Protein AF-T1G645-F1 (afdb_monomer_lite)

pLDDT: mean 82.03, std 12.8, range [46.0, 95.5]

Structure (mmCIF, N/CA/C/O backbone):
data_AF-T1G645-F1
#
_entry.id   AF-T1G645-F1
#
loop_
_atom_site.group_PDB
_atom_site.id
_atom_site.type_symbol
_atom_site.label_atom_id
_atom_site.label_alt_id
_atom_site.label_comp_id
_atom_site.label_asym_id
_atom_site.label_entity_id
_atom_site.label_seq_id
_atom_site.pdbx_PDB_ins_code
_atom_site.Cartn_x
_atom_site.Cartn_y
_atom_site.Cartn_z
_atom_site.occupancy
_atom_site.B_iso_or_equiv
_atom_site.auth_seq_id
_atom_site.auth_comp_id
_atom_site.auth_asym_id
_atom_site.auth_atom_id
_atom_site.pdbx_PDB_model_num
ATOM 1 N N . MET A 1 1 ? 17.483 -12.852 -3.149 1.00 55.22 1 MET A N 1
ATOM 2 C CA . MET A 1 1 ? 16.089 -12.587 -3.559 1.00 55.22 1 MET A CA 1
ATOM 3 C C . MET A 1 1 ? 16.049 -1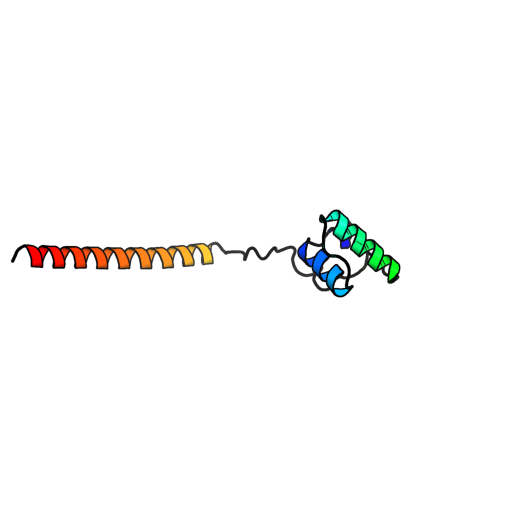1.217 -4.206 1.00 55.22 1 MET A C 1
ATOM 5 O O . MET A 1 1 ? 16.703 -10.319 -3.693 1.00 55.22 1 MET A O 1
ATOM 9 N N . SER A 1 2 ? 15.350 -11.085 -5.327 1.00 68.12 2 SER A N 1
ATOM 10 C CA . SER A 1 2 ? 15.175 -9.829 -6.062 1.00 68.12 2 SER A CA 1
ATOM 11 C C . SER A 1 2 ? 14.418 -8.794 -5.230 1.00 68.12 2 SER A C 1
ATOM 13 O O . SER A 1 2 ? 13.420 -9.142 -4.599 1.00 68.12 2 SER A O 1
ATOM 15 N N . LYS A 1 3 ? 14.825 -7.517 -5.245 1.00 78.94 3 LYS A N 1
ATOM 16 C CA . LYS A 1 3 ? 14.098 -6.458 -4.509 1.00 78.94 3 LYS A CA 1
ATOM 17 C C . LYS A 1 3 ? 12.635 -6.359 -4.945 1.00 78.94 3 LYS A C 1
ATOM 19 O O . LYS A 1 3 ? 11.741 -6.267 -4.111 1.00 78.94 3 LYS A O 1
ATOM 24 N N . LEU A 1 4 ? 12.389 -6.503 -6.245 1.00 85.56 4 LEU A N 1
ATOM 25 C CA . LEU A 1 4 ? 11.055 -6.506 -6.837 1.00 85.56 4 LEU A CA 1
ATOM 26 C C . LEU A 1 4 ? 10.118 -7.592 -6.269 1.00 85.56 4 LEU A C 1
ATOM 28 O O . LEU A 1 4 ? 8.947 -7.319 -6.019 1.00 85.56 4 LEU A O 1
ATOM 32 N N . CYS A 1 5 ? 10.597 -8.826 -6.053 1.00 83.81 5 CYS A N 1
ATOM 33 C CA . CYS A 1 5 ? 9.736 -9.910 -5.554 1.00 83.81 5 CYS A CA 1
ATOM 34 C C . CYS A 1 5 ? 9.422 -9.786 -4.051 1.00 83.81 5 CYS A C 1
ATOM 36 O O . CYS A 1 5 ? 8.476 -10.416 -3.563 1.00 83.81 5 CYS A O 1
ATOM 38 N N . GLY A 1 6 ? 10.194 -8.960 -3.336 1.00 82.00 6 GLY A N 1
ATOM 39 C CA . GLY A 1 6 ? 9.978 -8.612 -1.933 1.00 82.00 6 GLY A CA 1
ATOM 40 C C . GLY A 1 6 ? 8.802 -7.662 -1.695 1.00 82.00 6 GLY A C 1
ATOM 41 O O . GLY A 1 6 ? 8.277 -7.641 -0.587 1.00 82.00 6 GLY A O 1
ATOM 42 N N . LEU A 1 7 ? 8.334 -6.943 -2.723 1.00 85.69 7 LEU A N 1
ATOM 43 C CA . LEU A 1 7 ? 7.214 -6.007 -2.596 1.00 85.69 7 LEU A CA 1
ATOM 44 C C . LEU A 1 7 ? 5.890 -6.719 -2.279 1.00 85.69 7 LEU A C 1
ATOM 46 O O . LEU A 1 7 ? 5.623 -7.846 -2.727 1.00 85.69 7 LEU A O 1
ATOM 50 N N . ASN A 1 8 ? 5.031 -6.038 -1.520 1.00 87.00 8 ASN A N 1
ATOM 51 C CA . ASN A 1 8 ? 3.675 -6.494 -1.235 1.00 87.00 8 ASN A CA 1
ATOM 52 C C . ASN A 1 8 ? 2.722 -6.189 -2.415 1.00 87.00 8 ASN A C 1
ATOM 54 O O . ASN A 1 8 ? 3.040 -5.431 -3.328 1.00 87.00 8 ASN A O 1
ATOM 58 N N . VAL A 1 9 ? 1.534 -6.806 -2.434 1.00 88.56 9 VAL A N 1
ATOM 59 C CA . VAL A 1 9 ? 0.576 -6.631 -3.547 1.00 88.56 9 VAL A CA 1
ATOM 60 C C . VAL A 1 9 ? 0.098 -5.181 -3.681 1.00 88.56 9 VAL A C 1
ATOM 62 O O . VAL A 1 9 ? -0.189 -4.753 -4.794 1.00 88.56 9 VAL A O 1
ATOM 65 N N . VAL A 1 10 ? 0.024 -4.425 -2.585 1.00 89.19 10 VAL A N 1
ATOM 66 C CA . VAL A 1 10 ? -0.391 -3.014 -2.597 1.00 89.19 10 VAL A CA 1
ATOM 67 C C . VAL A 1 10 ? 0.681 -2.158 -3.275 1.00 89.19 10 VAL A C 1
ATOM 69 O O . VAL A 1 10 ? 0.387 -1.520 -4.278 1.00 89.19 10 VAL A O 1
ATOM 72 N N . GLN A 1 11 ? 1.935 -2.267 -2.835 1.00 87.62 11 GLN A N 1
ATOM 73 C CA . GLN A 1 11 ? 3.108 -1.616 -3.424 1.00 87.62 11 GLN A CA 1
ATOM 74 C C . GLN A 1 11 ? 3.259 -1.962 -4.908 1.00 87.62 11 GLN A C 1
ATOM 76 O O . GLN A 1 11 ? 3.452 -1.082 -5.740 1.00 87.62 11 GLN A O 1
ATOM 81 N N . LEU A 1 12 ? 3.103 -3.241 -5.275 1.00 91.38 12 LEU A N 1
ATOM 82 C CA . LEU A 1 12 ? 3.146 -3.661 -6.679 1.00 91.38 12 LEU A CA 1
ATOM 83 C C . LEU A 1 12 ? 2.063 -2.964 -7.516 1.00 91.38 12 LEU A C 1
ATOM 85 O O . LEU A 1 12 ? 2.322 -2.576 -8.653 1.00 91.38 12 LEU A O 1
ATOM 89 N N . ARG A 1 13 ? 0.851 -2.793 -6.974 1.00 92.50 13 ARG A N 1
ATOM 90 C CA . ARG A 1 13 ? -0.245 -2.088 -7.658 1.00 92.50 13 ARG A CA 1
ATOM 91 C C . ARG A 1 13 ? 0.025 -0.594 -7.765 1.00 92.50 13 ARG A C 1
ATOM 93 O O . ARG A 1 13 ? -0.220 -0.040 -8.829 1.00 92.50 13 ARG A O 1
ATOM 100 N N . GLU A 1 14 ? 0.538 0.034 -6.714 1.00 91.69 14 GLU A N 1
ATOM 101 C CA . GLU A 1 14 ? 0.901 1.454 -6.715 1.00 91.69 14 GLU A CA 1
ATOM 102 C C . GLU A 1 14 ? 1.985 1.750 -7.752 1.00 91.69 14 GLU A C 1
ATOM 104 O O . GLU A 1 14 ? 1.836 2.657 -8.566 1.00 91.69 14 GLU A O 1
ATOM 109 N N . GLU A 1 15 ? 3.041 0.940 -7.791 1.00 91.50 15 GLU A N 1
ATOM 110 C CA . GLU A 1 15 ? 4.134 1.092 -8.751 1.00 91.50 15 GLU A CA 1
ATOM 111 C C . GLU A 1 15 ? 3.681 0.878 -10.200 1.00 91.50 15 GLU A C 1
ATOM 113 O O . GLU A 1 15 ? 4.123 1.591 -11.106 1.00 91.50 15 GLU A O 1
ATOM 118 N N . LEU A 1 16 ? 2.761 -0.061 -10.434 1.00 93.69 16 LEU A N 1
ATOM 119 C CA . LEU A 1 16 ? 2.120 -0.239 -11.738 1.00 93.69 16 LEU A CA 1
ATOM 120 C C . LEU A 1 16 ? 1.199 0.943 -12.081 1.00 93.69 16 LEU A C 1
ATOM 122 O O . LEU A 1 16 ? 1.220 1.422 -13.211 1.00 93.69 16 LEU A O 1
ATOM 126 N N . GLN A 1 17 ? 0.440 1.465 -11.117 1.00 93.25 17 GLN A N 1
ATOM 127 C CA . GLN A 1 17 ? -0.461 2.601 -11.313 1.00 93.25 17 GLN A CA 1
ATOM 128 C C . GLN A 1 17 ? 0.296 3.901 -11.614 1.00 93.25 17 GLN A C 1
ATOM 130 O O . GLN A 1 17 ? -0.119 4.639 -12.506 1.00 93.25 17 GLN A O 1
ATOM 135 N N . LYS A 1 18 ? 1.433 4.158 -10.950 1.00 91.56 18 LYS A N 1
ATOM 136 C CA . LYS A 1 18 ? 2.338 5.285 -11.262 1.00 91.56 18 LYS A CA 1
ATOM 137 C C . LYS A 1 18 ? 2.793 5.263 -12.726 1.00 91.56 18 LYS A C 1
ATOM 139 O O . LYS A 1 18 ? 2.976 6.312 -13.334 1.00 91.56 18 LYS A O 1
ATOM 144 N N . ARG A 1 19 ? 2.922 4.064 -13.302 1.00 92.62 19 ARG A N 1
ATOM 145 C CA . ARG A 1 19 ? 3.293 3.819 -14.706 1.00 92.62 19 ARG A CA 1
ATOM 146 C C . ARG A 1 19 ? 2.088 3.686 -15.639 1.00 92.62 19 ARG A C 1
ATOM 148 O O . ARG A 1 19 ? 2.255 3.370 -16.810 1.00 92.62 19 ARG A O 1
ATOM 155 N N . SER A 1 20 ? 0.873 3.921 -15.136 1.00 92.69 20 SER A N 1
ATOM 156 C CA . SER A 1 20 ? -0.388 3.737 -15.871 1.00 92.69 20 SER A CA 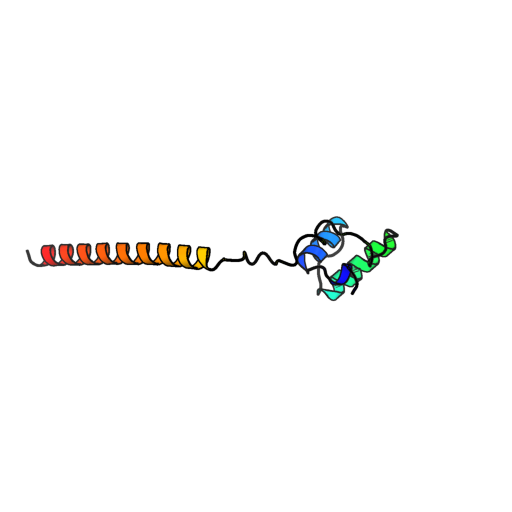1
ATOM 157 C C . SER A 1 20 ? -0.559 2.327 -16.458 1.00 92.69 20 SER A C 1
ATOM 159 O O . SER A 1 20 ? -1.184 2.142 -17.501 1.00 92.69 20 SER A O 1
ATOM 161 N N . LEU A 1 21 ? -0.009 1.318 -15.780 1.00 94.38 21 LEU A N 1
ATOM 162 C CA . LEU A 1 21 ? -0.110 -0.085 -16.160 1.00 94.38 21 LEU A CA 1
ATOM 163 C C . LEU A 1 21 ? -1.280 -0.770 -15.460 1.00 94.38 21 LEU A C 1
ATOM 165 O O . LEU A 1 21 ? -1.760 -0.364 -14.401 1.00 94.38 21 LEU A O 1
ATOM 169 N N . VAL A 1 22 ? -1.719 -1.875 -16.055 1.00 94.81 22 VAL A N 1
ATOM 170 C CA . VAL A 1 22 ? -2.798 -2.697 -15.511 1.00 94.81 22 VAL A CA 1
ATOM 171 C C . VAL A 1 22 ? -2.393 -3.254 -14.142 1.00 94.81 22 VAL A C 1
ATOM 173 O O . VAL A 1 22 ? -1.343 -3.879 -13.997 1.00 94.81 22 VAL A O 1
ATOM 176 N N . THR A 1 23 ? -3.261 -3.090 -13.144 1.00 95.50 23 THR A N 1
ATOM 177 C CA . THR A 1 23 ? -3.051 -3.567 -11.765 1.00 95.50 23 THR A CA 1
ATOM 178 C C . THR A 1 23 ? -3.849 -4.836 -11.442 1.00 95.50 23 THR A C 1
ATOM 180 O O . THR A 1 23 ? -3.866 -5.291 -10.301 1.00 95.50 23 THR A O 1
ATOM 183 N N . SER A 1 24 ? -4.537 -5.438 -12.416 1.00 91.31 24 SER A N 1
ATOM 184 C CA . SER A 1 24 ? -5.252 -6.706 -12.234 1.00 91.31 24 SER A CA 1
ATOM 185 C C . SER A 1 24 ? -4.319 -7.919 -12.357 1.00 91.31 24 SER A C 1
ATOM 187 O O . SER A 1 24 ? -3.310 -7.887 -13.073 1.00 91.31 24 SER A O 1
ATOM 189 N N . GLY A 1 25 ? -4.676 -8.995 -11.650 1.00 92.44 25 GLY A N 1
ATOM 190 C CA . GLY A 1 25 ? -3.935 -10.257 -11.619 1.00 92.44 25 GLY A CA 1
ATOM 191 C C . GLY A 1 25 ? -3.370 -10.619 -10.243 1.00 92.44 25 GLY A C 1
ATOM 192 O O . GLY A 1 25 ? -3.484 -9.863 -9.274 1.00 92.44 25 GLY A O 1
ATOM 193 N N . ASN A 1 26 ? -2.768 -11.808 -10.178 1.00 93.75 26 ASN A N 1
ATOM 194 C CA . ASN A 1 26 ? -2.110 -12.343 -8.984 1.00 93.75 26 ASN A CA 1
ATOM 195 C C . ASN A 1 26 ? -0.731 -11.696 -8.774 1.00 93.75 26 ASN A C 1
ATOM 197 O O . ASN A 1 26 ? -0.184 -11.096 -9.698 1.00 93.75 26 ASN A O 1
ATOM 201 N N . LYS A 1 27 ? -0.138 -11.855 -7.580 1.00 90.88 27 LYS A N 1
ATOM 202 C CA . LYS A 1 27 ? 1.155 -11.239 -7.218 1.00 90.88 27 LYS A CA 1
ATOM 203 C C . LYS A 1 27 ? 2.235 -11.460 -8.283 1.00 90.88 27 LYS A C 1
ATOM 205 O O . LYS A 1 27 ? 2.891 -10.505 -8.676 1.00 90.88 27 LYS A O 1
ATOM 210 N N . GLU A 1 28 ? 2.378 -12.682 -8.790 1.00 91.75 28 GLU A N 1
ATOM 211 C CA . GLU A 1 28 ? 3.392 -12.997 -9.807 1.00 91.75 28 GLU A CA 1
ATOM 212 C C . GLU A 1 28 ? 3.163 -12.264 -11.130 1.00 91.75 28 GLU A C 1
ATOM 214 O O . GLU A 1 28 ? 4.115 -11.792 -11.743 1.00 91.75 28 GLU A O 1
ATOM 219 N N . VAL A 1 29 ? 1.900 -12.098 -11.533 1.00 94.50 29 VAL A N 1
ATOM 220 C CA . VAL A 1 29 ? 1.535 -11.336 -12.734 1.00 94.50 29 VAL A CA 1
ATOM 221 C C . VAL A 1 29 ? 1.919 -9.867 -12.566 1.00 94.50 29 VAL A C 1
ATOM 223 O O . VAL A 1 29 ? 2.463 -9.263 -13.488 1.00 94.50 29 VAL A O 1
ATOM 226 N N . LEU A 1 30 ? 1.676 -9.295 -11.382 1.00 94.44 30 LEU A N 1
ATOM 227 C CA . LEU A 1 30 ? 2.053 -7.914 -11.077 1.00 94.44 30 LEU A CA 1
ATOM 228 C C . LEU A 1 30 ? 3.577 -7.737 -11.045 1.00 94.44 30 LEU A C 1
ATOM 230 O O . LEU A 1 30 ? 4.086 -6.778 -11.618 1.00 94.44 30 LEU A O 1
ATOM 234 N N . VAL A 1 31 ? 4.305 -8.681 -10.437 1.00 93.00 31 VAL A N 1
ATOM 235 C CA . VAL A 1 31 ? 5.777 -8.698 -10.415 1.00 93.00 31 VAL A CA 1
ATOM 236 C C . VAL A 1 31 ? 6.336 -8.779 -11.832 1.00 93.00 31 VAL A C 1
ATOM 238 O O . VAL A 1 31 ? 7.188 -7.973 -12.185 1.00 93.00 31 VAL A O 1
ATOM 241 N N . ALA A 1 32 ? 5.855 -9.709 -12.661 1.00 93.50 32 ALA A N 1
ATOM 242 C CA . ALA A 1 32 ? 6.329 -9.868 -14.033 1.00 93.50 32 ALA A CA 1
ATOM 243 C C . ALA A 1 32 ? 6.096 -8.601 -14.868 1.00 93.50 32 ALA A C 1
ATOM 245 O O . ALA A 1 32 ? 7.016 -8.127 -15.530 1.00 93.50 32 ALA A O 1
ATOM 246 N N . ARG A 1 33 ? 4.901 -8.007 -14.766 1.00 94.94 33 ARG A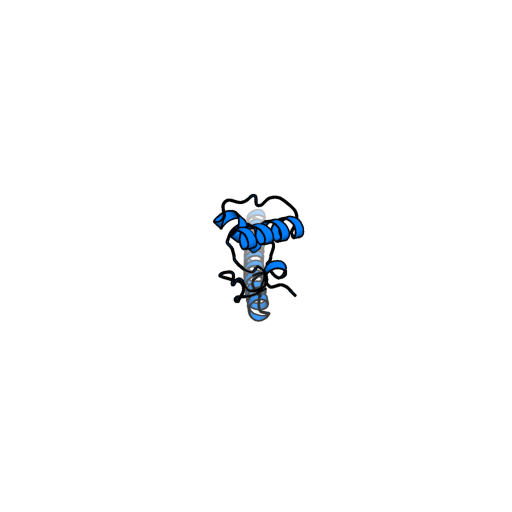 N 1
ATOM 247 C CA . ARG A 1 33 ? 4.553 -6.770 -15.477 1.00 94.94 33 ARG A CA 1
ATOM 248 C C . ARG A 1 33 ? 5.416 -5.590 -15.035 1.00 94.94 33 ARG A C 1
ATOM 250 O O . ARG A 1 33 ? 5.894 -4.829 -15.866 1.00 94.94 33 ARG A O 1
ATOM 257 N N . LEU A 1 34 ? 5.630 -5.441 -13.728 1.00 92.75 34 LEU A N 1
ATOM 258 C CA . LEU A 1 34 ? 6.469 -4.368 -13.198 1.00 92.75 34 LEU A CA 1
ATOM 259 C C . LEU A 1 34 ? 7.945 -4.582 -13.562 1.00 92.75 34 LEU A C 1
ATOM 261 O O . LEU A 1 34 ? 8.650 -3.619 -13.845 1.00 92.75 34 LEU A O 1
ATOM 265 N N . ARG A 1 35 ? 8.405 -5.838 -13.613 1.00 92.56 35 ARG A N 1
ATOM 266 C CA . ARG A 1 35 ? 9.750 -6.202 -14.077 1.00 92.56 35 ARG A CA 1
ATOM 267 C C . ARG A 1 35 ? 9.984 -5.756 -15.515 1.00 92.56 35 ARG A C 1
ATOM 269 O O . ARG A 1 35 ? 11.013 -5.154 -15.792 1.00 92.56 35 ARG A O 1
ATOM 276 N N . GLU A 1 36 ? 9.047 -6.074 -16.400 1.00 93.69 36 GLU A N 1
ATOM 277 C CA . GLU A 1 36 ? 9.105 -5.714 -17.818 1.00 93.69 36 GLU A CA 1
ATOM 278 C C . GLU A 1 36 ? 9.124 -4.195 -17.992 1.00 93.69 36 GLU A C 1
ATOM 280 O O . GLU A 1 36 ? 10.033 -3.669 -18.621 1.00 93.69 36 GLU A O 1
ATOM 285 N N . ALA A 1 37 ? 8.229 -3.482 -17.305 1.00 93.12 37 ALA A N 1
ATOM 286 C CA . ALA A 1 37 ? 8.192 -2.022 -17.336 1.00 93.12 37 ALA A CA 1
ATOM 287 C C . ALA A 1 37 ? 9.511 -1.374 -16.879 1.00 93.12 37 ALA A C 1
ATOM 289 O O . ALA A 1 37 ? 9.963 -0.394 -17.461 1.00 93.12 37 ALA A O 1
ATOM 290 N N . LEU A 1 38 ? 10.161 -1.932 -15.852 1.00 92.06 38 LEU A N 1
ATOM 291 C CA . LEU A 1 38 ? 11.465 -1.446 -15.396 1.00 92.06 38 LEU A CA 1
ATOM 292 C C . LEU A 1 38 ? 12.560 -1.684 -16.439 1.00 92.06 38 LEU A C 1
ATOM 294 O O . LEU A 1 38 ? 13.378 -0.794 -16.655 1.00 92.06 38 LEU A O 1
ATOM 298 N N . ILE A 1 39 ? 12.556 -2.843 -17.100 1.00 91.56 39 ILE A N 1
ATOM 299 C CA . ILE A 1 39 ? 13.508 -3.158 -18.172 1.00 91.56 39 ILE A CA 1
ATOM 300 C C . ILE A 1 39 ? 13.301 -2.221 -19.370 1.00 91.56 39 ILE A C 1
ATOM 302 O O . ILE A 1 39 ? 14.285 -1.698 -19.891 1.00 91.56 39 ILE A O 1
ATOM 306 N N . ASP A 1 40 ? 12.052 -1.951 -19.755 1.00 93.38 40 ASP A N 1
ATOM 307 C CA . ASP A 1 40 ? 11.705 -1.018 -20.836 1.00 93.38 40 ASP A CA 1
ATOM 308 C C . ASP A 1 40 ? 12.150 0.419 -20.527 1.00 93.38 40 ASP A C 1
ATOM 310 O O . ASP A 1 40 ? 12.601 1.150 -21.408 1.00 93.38 40 ASP A O 1
ATOM 314 N N . GLU A 1 41 ? 12.099 0.818 -19.254 1.00 90.31 41 GLU A N 1
ATOM 315 C CA . GLU A 1 41 ? 12.646 2.087 -18.764 1.00 90.31 41 GLU A CA 1
ATOM 316 C C . GLU A 1 41 ? 14.189 2.089 -18.655 1.00 90.31 41 GLU A C 1
ATOM 318 O O . GLU A 1 41 ? 14.777 3.093 -18.244 1.00 90.31 41 GLU A O 1
ATOM 323 N N . GLY A 1 42 ? 14.864 0.980 -18.980 1.00 89.88 42 GLY A N 1
ATOM 32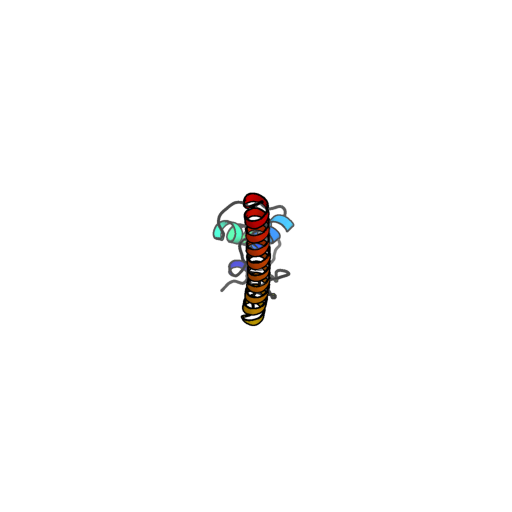4 C CA . GLY A 1 42 ? 16.318 0.823 -18.868 1.00 89.88 42 GLY A CA 1
ATOM 325 C C . GLY A 1 42 ? 16.825 0.680 -17.429 1.00 89.88 42 GLY A C 1
ATOM 326 O O . GLY A 1 42 ? 18.005 0.906 -17.157 1.00 89.88 42 GLY A O 1
ATOM 327 N N . LYS A 1 43 ? 15.946 0.332 -16.485 1.00 89.31 43 LYS A N 1
ATOM 328 C CA . LYS A 1 43 ? 16.254 0.155 -15.061 1.00 89.31 43 LYS A CA 1
ATOM 329 C C . LYS A 1 43 ? 16.402 -1.322 -14.730 1.00 89.31 43 LYS A C 1
ATOM 331 O O . LYS A 1 43 ? 15.677 -2.173 -15.236 1.00 89.31 43 LYS A O 1
ATOM 336 N N . ASN A 1 44 ? 17.312 -1.631 -13.812 1.00 87.75 44 ASN A N 1
ATOM 337 C CA . ASN A 1 44 ? 17.474 -2.996 -13.337 1.00 87.75 44 ASN A CA 1
ATOM 338 C C . ASN A 1 44 ? 16.430 -3.309 -12.244 1.00 87.75 44 ASN A C 1
ATOM 340 O O . ASN A 1 44 ? 16.525 -2.731 -11.159 1.00 87.75 44 ASN A O 1
ATOM 344 N N . PRO A 1 45 ? 15.464 -4.220 -12.466 1.00 86.12 45 PRO A N 1
ATOM 345 C CA . PRO A 1 45 ? 14.426 -4.546 -11.483 1.00 86.12 45 PRO A CA 1
ATOM 346 C C . PRO A 1 45 ? 14.967 -5.129 -10.168 1.00 86.12 45 PRO A C 1
ATOM 348 O O . PRO A 1 45 ? 14.288 -5.073 -9.143 1.00 86.12 45 PRO A O 1
ATOM 351 N N . ASP A 1 46 ? 16.186 -5.671 -10.175 1.00 83.94 46 ASP A N 1
ATOM 352 C CA . ASP A 1 46 ? 16.850 -6.195 -8.978 1.00 83.94 46 ASP A CA 1
ATOM 353 C C . ASP A 1 46 ? 17.522 -5.113 -8.118 1.00 83.94 46 ASP A C 1
ATOM 355 O O . ASP A 1 46 ? 17.663 -5.284 -6.905 1.00 83.94 46 ASP A O 1
ATOM 359 N N . GLU A 1 47 ? 17.906 -3.985 -8.718 1.00 82.75 47 GLU A N 1
ATOM 360 C CA . GLU A 1 47 ? 18.599 -2.886 -8.033 1.00 82.75 47 GLU A CA 1
ATOM 361 C C . GLU A 1 47 ? 17.721 -1.657 -7.818 1.00 82.75 47 GLU A C 1
ATOM 363 O O . GLU A 1 47 ? 18.021 -0.852 -6.929 1.00 82.75 47 GLU A O 1
ATOM 368 N N . PHE A 1 48 ? 16.639 -1.532 -8.592 1.00 83.56 48 PHE A N 1
ATOM 369 C CA . PHE A 1 48 ? 15.730 -0.400 -8.541 1.00 83.56 48 PHE A CA 1
ATOM 370 C C . PHE A 1 48 ? 15.213 -0.190 -7.115 1.00 83.56 48 PHE A C 1
ATOM 372 O O . PHE A 1 48 ? 14.717 -1.112 -6.461 1.00 8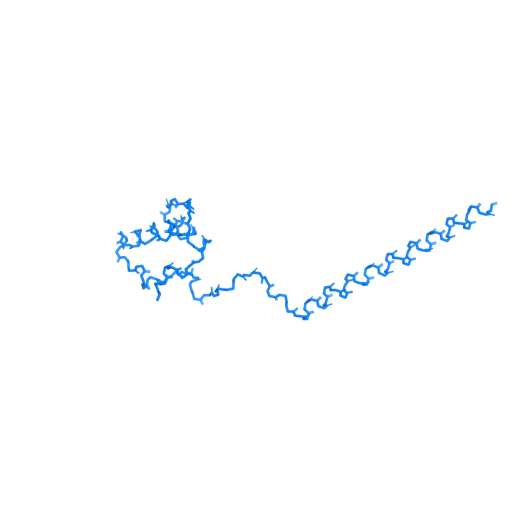3.56 48 PHE A O 1
ATOM 379 N N . LYS A 1 49 ? 15.378 1.038 -6.620 1.00 81.88 49 LYS A N 1
ATOM 380 C CA . LYS A 1 49 ? 14.877 1.454 -5.314 1.00 81.88 49 LYS A CA 1
ATOM 381 C C . LYS A 1 49 ? 13.450 1.944 -5.496 1.00 81.88 49 LYS A C 1
ATOM 383 O O . LYS A 1 49 ? 13.226 2.914 -6.212 1.00 81.88 49 LYS A O 1
ATOM 388 N N . PHE A 1 50 ? 12.508 1.252 -4.873 1.00 82.44 50 PHE A N 1
ATOM 389 C CA . PHE A 1 50 ? 11.133 1.720 -4.786 1.00 82.44 50 PHE A CA 1
ATOM 390 C C . PHE A 1 50 ? 11.026 2.632 -3.569 1.00 82.44 50 PHE A C 1
ATOM 392 O O . PHE A 1 50 ? 11.500 2.265 -2.491 1.00 82.44 50 PHE A O 1
ATOM 399 N N . ASP A 1 51 ? 10.424 3.806 -3.742 1.00 70.88 51 ASP A N 1
ATOM 400 C CA . ASP A 1 51 ? 10.100 4.692 -2.626 1.00 70.88 51 ASP A CA 1
ATOM 401 C C . ASP A 1 51 ? 9.127 3.937 -1.704 1.00 70.88 51 ASP A C 1
ATOM 403 O O . ASP A 1 51 ? 7.987 3.675 -2.087 1.00 70.88 51 ASP A O 1
ATOM 407 N N . GLY A 1 52 ? 9.613 3.496 -0.538 1.00 61.94 52 GLY A N 1
ATOM 408 C CA . GLY A 1 52 ? 8.881 2.626 0.395 1.00 61.94 52 GLY A CA 1
ATOM 409 C C . GLY A 1 52 ? 9.347 1.163 0.458 1.00 61.94 52 GLY A C 1
ATOM 410 O O . GLY A 1 52 ? 8.704 0.360 1.123 1.00 61.94 52 GLY A O 1
ATOM 411 N N . ALA A 1 53 ? 10.445 0.781 -0.210 1.00 58.28 53 ALA A N 1
ATOM 412 C CA . ALA A 1 53 ? 11.062 -0.547 -0.036 1.00 58.28 53 ALA A CA 1
ATOM 413 C C . ALA A 1 53 ? 11.975 -0.652 1.201 1.00 58.28 53 ALA A C 1
ATOM 415 O O . ALA A 1 53 ? 12.296 -1.767 1.613 1.00 58.28 53 ALA A O 1
ATOM 416 N N . ASP A 1 54 ? 12.396 0.486 1.765 1.00 56.84 54 ASP A N 1
ATOM 417 C CA . ASP A 1 54 ? 13.261 0.552 2.952 1.00 56.84 54 ASP A CA 1
ATOM 418 C C . ASP A 1 54 ? 12.460 0.712 4.264 1.00 56.84 54 ASP A C 1
ATOM 420 O O . ASP A 1 54 ? 13.007 0.484 5.341 1.00 56.84 54 ASP A O 1
ATOM 424 N N . GLU A 1 55 ? 11.165 1.040 4.181 1.00 56.56 55 GLU A N 1
ATOM 425 C CA . GLU A 1 55 ? 10.252 1.129 5.325 1.00 56.56 55 GLU A CA 1
ATOM 426 C C . GLU A 1 55 ? 9.300 -0.075 5.314 1.00 56.56 55 GLU A C 1
ATOM 428 O O . GLU A 1 55 ? 8.384 -0.184 4.505 1.00 56.56 55 GLU A O 1
ATOM 433 N N . ASP A 1 56 ? 9.576 -1.000 6.228 1.00 51.94 56 ASP A N 1
ATOM 434 C CA . ASP A 1 56 ? 8.589 -1.847 6.881 1.00 51.94 56 ASP A CA 1
ATOM 435 C C . ASP A 1 56 ? 7.750 -2.789 5.995 1.00 51.94 56 ASP A C 1
ATOM 437 O O . ASP A 1 56 ? 6.630 -2.515 5.567 1.00 51.94 56 ASP A O 1
ATOM 441 N N . ASN A 1 57 ? 8.181 -4.056 5.968 1.00 53.94 57 ASN A N 1
ATOM 442 C CA . ASN A 1 57 ? 7.259 -5.201 5.979 1.00 53.94 57 ASN A CA 1
ATOM 443 C C . ASN A 1 57 ? 6.476 -5.287 7.317 1.00 53.94 57 ASN A C 1
ATOM 445 O O . ASN A 1 57 ? 6.195 -6.374 7.821 1.00 53.94 57 ASN A O 1
ATOM 449 N N . GLU A 1 58 ? 6.124 -4.148 7.912 1.00 50.00 58 GLU A N 1
ATOM 450 C CA . GLU A 1 58 ? 4.996 -4.041 8.813 1.00 50.00 58 GLU A CA 1
ATOM 451 C C . GLU A 1 58 ? 3.809 -3.743 7.898 1.00 50.00 58 GLU A C 1
ATOM 453 O O . GLU A 1 58 ? 3.480 -2.606 7.569 1.00 50.00 58 GLU A O 1
ATOM 458 N N . ILE A 1 59 ? 3.107 -4.802 7.490 1.00 51.97 59 ILE A N 1
ATOM 459 C CA . ILE A 1 59 ? 1.651 -4.709 7.554 1.00 51.97 59 ILE A CA 1
ATOM 460 C C . ILE A 1 59 ? 1.345 -3.958 8.848 1.00 51.97 59 ILE A C 1
ATOM 462 O O . ILE A 1 59 ? 1.493 -4.536 9.919 1.00 51.97 59 ILE A O 1
ATOM 466 N N . SER A 1 60 ? 0.944 -2.689 8.768 1.00 46.34 60 SER A N 1
ATOM 467 C CA . SER A 1 60 ? 0.325 -1.996 9.891 1.00 46.34 60 SER A CA 1
ATOM 468 C C . SER A 1 60 ? -1.055 -2.629 10.130 1.00 46.34 60 SER A C 1
ATOM 470 O O . SER A 1 60 ? -2.102 -1.995 10.101 1.00 46.34 60 SER A O 1
ATOM 472 N N . THR A 1 61 ? -1.087 -3.945 10.356 1.00 46.00 61 THR A N 1
ATOM 473 C CA . THR A 1 61 ? -1.807 -4.516 11.477 1.00 46.00 61 THR A CA 1
ATOM 474 C C . THR A 1 61 ? -1.237 -3.807 12.693 1.00 46.00 61 THR A C 1
ATOM 476 O O . THR A 1 61 ? -0.253 -4.278 13.251 1.00 46.00 61 THR A O 1
ATOM 479 N N . GLY A 1 62 ? -1.755 -2.611 13.001 1.00 55.06 62 GLY A N 1
ATOM 480 C CA . GLY A 1 62 ? -1.180 -1.742 14.020 1.00 55.06 62 GLY A CA 1
ATOM 481 C C . GLY A 1 62 ? -0.806 -2.572 15.238 1.00 55.06 62 GLY A C 1
ATOM 482 O O . GLY A 1 62 ? -1.668 -3.238 15.812 1.00 55.06 62 GLY A O 1
ATOM 483 N N . THR A 1 63 ? 0.488 -2.611 15.553 1.00 54.06 63 THR A N 1
ATOM 484 C CA . THR A 1 63 ? 1.028 -3.426 16.636 1.00 54.06 63 THR A CA 1
ATOM 485 C C . THR A 1 63 ? 0.376 -2.960 17.933 1.00 54.06 63 THR A C 1
ATOM 487 O O . THR A 1 63 ? 0.784 -1.971 18.546 1.00 54.06 63 THR A O 1
ATOM 490 N N . PHE A 1 64 ? -0.716 -3.620 18.325 1.00 59.66 64 PHE A N 1
ATOM 491 C CA . PHE A 1 64 ? -1.399 -3.329 19.571 1.00 59.66 64 PHE A CA 1
ATOM 492 C C . PHE A 1 64 ? -0.506 -3.897 20.656 1.00 59.66 64 PHE A C 1
ATOM 494 O O . PHE A 1 64 ? -0.488 -5.098 20.920 1.00 59.66 64 PHE A O 1
ATOM 501 N N . THR A 1 65 ? 0.333 -3.036 21.222 1.00 78.38 65 THR A N 1
ATOM 502 C CA . THR A 1 65 ? 1.163 -3.413 22.356 1.00 78.38 65 THR A CA 1
ATOM 503 C C . THR A 1 65 ? 0.259 -3.972 23.451 1.00 78.38 65 THR A C 1
ATOM 505 O O . THR A 1 65 ? -0.876 -3.523 23.620 1.00 78.38 65 THR A O 1
ATOM 508 N N . THR A 1 66 ? 0.748 -4.934 24.231 1.00 75.75 66 THR A N 1
ATOM 509 C CA . THR A 1 66 ? -0.001 -5.485 25.373 1.00 75.75 66 THR A CA 1
ATOM 510 C C . THR A 1 66 ? -0.537 -4.378 26.289 1.00 75.75 66 THR A C 1
ATOM 512 O O . THR A 1 66 ? -1.628 -4.508 26.831 1.00 75.75 66 THR A O 1
ATOM 515 N N . ALA A 1 67 ? 0.182 -3.254 26.391 1.00 79.38 67 ALA A N 1
ATOM 516 C CA . ALA A 1 67 ? -0.267 -2.058 27.098 1.00 79.38 67 ALA A CA 1
ATOM 517 C C . ALA A 1 67 ? -1.553 -1.460 26.501 1.00 79.38 67 ALA A C 1
ATOM 519 O O . ALA A 1 67 ? -2.521 -1.266 27.228 1.00 79.38 67 ALA A O 1
ATOM 520 N N . LYS A 1 68 ? -1.602 -1.248 25.181 1.00 79.94 68 LYS A N 1
ATOM 521 C CA . LYS A 1 68 ? -2.814 -0.802 24.477 1.00 79.94 68 LYS A CA 1
ATOM 522 C C . LYS A 1 68 ? -3.946 -1.832 24.582 1.00 79.94 68 LYS A C 1
ATOM 524 O O . LYS A 1 68 ? -5.100 -1.449 24.754 1.00 79.94 68 LYS A O 1
ATOM 529 N N . MET A 1 69 ? -3.623 -3.133 24.567 1.00 82.69 69 MET A N 1
ATOM 530 C CA . MET A 1 69 ? -4.595 -4.219 24.788 1.00 82.69 69 MET A CA 1
ATOM 531 C C . MET A 1 69 ? -5.244 -4.141 26.163 1.00 82.69 69 MET A C 1
ATOM 533 O O . MET A 1 69 ? -6.466 -4.209 26.272 1.00 82.69 69 MET A O 1
ATOM 537 N N . MET A 1 70 ? -4.432 -3.958 27.199 1.00 85.38 70 MET A N 1
ATOM 538 C CA . MET A 1 70 ? -4.919 -3.802 28.564 1.00 85.38 70 MET A CA 1
ATOM 539 C C . MET A 1 70 ? -5.710 -2.505 28.746 1.00 85.38 70 MET A C 1
ATOM 541 O O . MET A 1 70 ? -6.754 -2.537 29.388 1.00 85.38 70 MET A O 1
ATOM 545 N N . GLU A 1 71 ? -5.268 -1.393 28.155 1.00 88.12 71 GLU A N 1
ATOM 546 C CA . GLU A 1 71 ? -5.971 -0.104 28.204 1.00 88.12 71 GLU A CA 1
ATOM 547 C C . GLU A 1 71 ? -7.372 -0.197 27.581 1.00 88.12 71 GLU A C 1
ATOM 549 O O . GLU A 1 71 ? -8.357 0.214 28.197 1.00 88.12 71 GLU A O 1
ATOM 554 N N . LEU A 1 72 ? -7.484 -0.831 26.409 1.00 87.62 72 LEU A N 1
ATOM 555 C CA . LEU A 1 72 ? -8.766 -1.040 25.736 1.00 87.62 72 LEU A CA 1
ATOM 556 C C . LEU A 1 72 ? -9.701 -1.956 26.539 1.00 87.62 72 LEU A C 1
ATOM 558 O O . LEU A 1 72 ? -10.877 -1.636 26.716 1.00 87.62 72 LEU A O 1
ATOM 562 N N . LEU A 1 73 ? -9.182 -3.073 27.063 1.00 88.38 73 LEU A N 1
ATOM 563 C CA . LEU A 1 73 ? -9.955 -3.987 27.913 1.00 88.38 73 LEU A CA 1
ATOM 564 C C . LEU A 1 73 ? -10.439 -3.303 29.198 1.00 88.38 73 LEU A C 1
ATOM 566 O O . LEU A 1 73 ? -11.557 -3.561 29.654 1.00 88.38 73 LEU A O 1
ATOM 570 N N . PHE A 1 74 ? -9.614 -2.428 29.776 1.00 90.31 74 PHE A N 1
ATOM 571 C CA . PHE A 1 74 ? -9.960 -1.682 30.978 1.00 90.31 74 PHE A CA 1
ATOM 572 C C . PHE A 1 74 ? -11.080 -0.676 30.702 1.00 90.31 74 PHE A C 1
ATOM 574 O O . PHE A 1 74 ? -12.067 -0.680 31.437 1.00 90.31 74 PHE A O 1
ATOM 581 N N . SER A 1 75 ? -10.991 0.100 29.613 1.00 87.06 75 SER A N 1
ATOM 582 C CA . SER A 1 75 ? -12.056 1.035 29.209 1.00 87.06 75 SER A CA 1
ATOM 583 C C . SER A 1 75 ? -13.391 0.304 29.058 1.00 87.06 75 SER A C 1
ATOM 585 O O . SER A 1 75 ? -14.339 0.581 29.796 1.00 87.06 75 SER A O 1
ATOM 587 N N . MET A 1 76 ? -13.417 -0.755 28.240 1.00 87.12 76 MET A N 1
ATOM 588 C CA . MET A 1 76 ? -14.631 -1.541 28.001 1.00 87.12 76 MET A CA 1
ATOM 589 C C . MET A 1 76 ? -15.227 -2.118 29.292 1.00 87.12 76 MET A C 1
ATOM 591 O O . MET A 1 76 ? -16.444 -2.110 29.481 1.00 87.12 76 MET A O 1
ATOM 595 N N . SER A 1 77 ? -14.387 -2.590 30.218 1.00 88.38 77 SER A N 1
ATOM 596 C CA . SER A 1 77 ? -14.853 -3.133 31.500 1.00 88.38 77 SER A CA 1
ATOM 597 C C . SER A 1 77 ? -15.511 -2.063 32.380 1.00 88.38 77 SER A C 1
ATOM 599 O O . SER A 1 77 ? -16.504 -2.345 33.057 1.00 88.38 77 SER A O 1
ATOM 601 N N . THR A 1 78 ? -14.993 -0.829 32.367 1.00 87.81 78 THR A N 1
ATOM 602 C CA . THR A 1 78 ? -15.584 0.281 33.132 1.00 87.81 78 THR A CA 1
ATOM 603 C C . THR A 1 78 ? -16.940 0.710 32.579 1.00 87.81 78 THR A C 1
ATOM 605 O O . THR A 1 78 ? -17.874 0.933 33.355 1.00 87.81 78 THR A O 1
ATOM 608 N N . GLU A 1 79 ? -17.089 0.743 31.254 1.00 87.94 79 GLU A N 1
ATOM 609 C CA . GLU A 1 79 ? -18.352 1.081 30.598 1.00 87.94 79 GLU A CA 1
ATOM 610 C C . GLU A 1 79 ? -19.433 0.024 30.872 1.00 87.94 79 GLU A C 1
ATOM 612 O O . GLU A 1 79 ? -20.561 0.375 31.232 1.00 87.94 79 GLU A O 1
ATOM 617 N N . ILE A 1 80 ? -19.078 -1.267 30.803 1.00 86.56 80 ILE A N 1
ATOM 618 C CA . ILE A 1 80 ? -19.994 -2.380 31.106 1.00 86.56 80 ILE A CA 1
ATOM 619 C C . ILE A 1 80 ? -20.489 -2.303 32.559 1.00 86.56 80 ILE A C 1
ATOM 621 O O . ILE A 1 80 ? -21.690 -2.430 32.816 1.00 86.56 80 ILE A O 1
ATOM 625 N N . LYS A 1 81 ? -19.590 -2.047 33.521 1.00 86.81 81 LYS A N 1
ATOM 626 C CA . LYS A 1 81 ? -19.955 -1.948 34.944 1.00 86.81 81 LYS A CA 1
ATOM 627 C C . LYS A 1 81 ? -20.933 -0.799 35.206 1.00 86.81 81 LYS A C 1
ATOM 629 O O . LYS A 1 81 ? -21.913 -0.981 35.925 1.00 86.81 81 LYS A O 1
ATOM 634 N N . GLN A 1 82 ? -20.707 0.361 34.592 1.00 85.50 82 GLN A N 1
ATOM 635 C CA . GLN A 1 82 ? -21.566 1.527 34.797 1.00 85.50 82 GLN A CA 1
ATOM 636 C C . GLN A 1 82 ? -22.956 1.365 34.157 1.00 85.50 82 GLN A C 1
ATOM 638 O O . GLN A 1 82 ? -23.944 1.869 34.696 1.00 85.50 82 GLN A O 1
ATOM 643 N N . GLN A 1 83 ? -23.059 0.662 33.023 1.00 81.19 83 GLN A N 1
ATOM 644 C CA . GLN A 1 83 ? -24.358 0.335 32.426 1.00 81.19 83 GLN A CA 1
ATOM 645 C C . GLN A 1 83 ? -25.164 -0.634 33.299 1.00 81.19 83 GLN A C 1
ATOM 647 O O . GLN A 1 83 ? -26.355 -0.407 33.505 1.00 81.19 83 GLN A O 1
ATOM 652 N N . S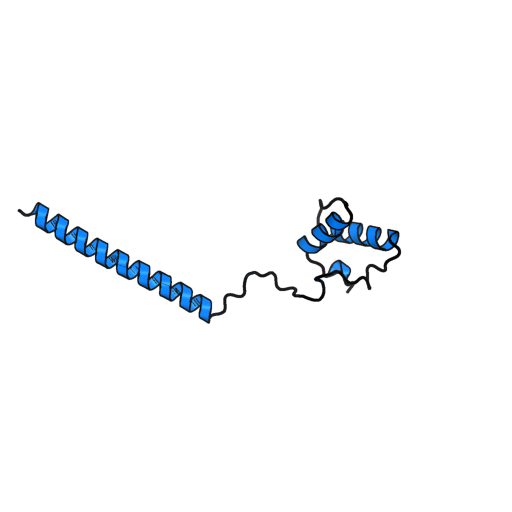ER A 1 84 ? -24.516 -1.658 33.864 1.00 81.81 84 SER A N 1
ATOM 653 C CA . SER A 1 84 ? -25.166 -2.606 34.779 1.00 81.81 84 SER A CA 1
ATOM 654 C C . SER A 1 84 ? -25.767 -1.908 36.002 1.00 81.81 84 SER A C 1
ATOM 656 O O . SER A 1 84 ? -26.903 -2.193 36.371 1.00 81.81 84 SER A O 1
ATOM 658 N N . GLU A 1 85 ? -25.028 -0.994 36.637 1.00 86.00 85 GLU A N 1
ATOM 659 C CA . GLU A 1 85 ? -25.500 -0.273 37.830 1.00 86.00 85 GLU A CA 1
ATOM 660 C C . GLU A 1 85 ? -26.731 0.592 37.520 1.00 86.00 85 GLU A C 1
ATOM 662 O O . GLU A 1 85 ? -27.723 0.551 38.254 1.00 86.00 85 GLU A O 1
ATOM 667 N N . ARG A 1 86 ? -26.722 1.305 36.385 1.00 84.00 86 ARG A N 1
ATOM 668 C CA . ARG A 1 86 ? -27.879 2.096 35.935 1.00 84.00 86 ARG A CA 1
ATOM 669 C C . ARG A 1 86 ? -29.112 1.231 35.685 1.00 84.00 86 ARG A C 1
ATOM 671 O O . ARG A 1 86 ? -30.184 1.561 36.182 1.00 84.00 86 ARG A O 1
ATOM 678 N N . GLN A 1 87 ? -28.956 0.100 34.998 1.00 80.50 87 GLN A N 1
ATOM 679 C CA . GLN A 1 87 ? -30.067 -0.823 34.741 1.00 80.50 87 GLN A CA 1
ATOM 680 C C . GLN A 1 87 ? -30.663 -1.388 36.034 1.00 80.50 87 GLN A C 1
ATOM 682 O O . GLN A 1 87 ? -31.882 -1.501 36.157 1.00 80.50 87 GLN A O 1
ATOM 687 N N . THR A 1 88 ? -29.825 -1.721 37.022 1.00 76.12 88 THR A N 1
ATOM 688 C CA . THR A 1 88 ? -30.323 -2.216 38.313 1.00 76.12 88 THR A CA 1
ATOM 689 C C . THR A 1 88 ? -31.105 -1.164 39.090 1.00 76.12 88 THR A C 1
ATOM 691 O O . THR A 1 88 ? -32.087 -1.509 39.749 1.00 76.12 88 THR A O 1
ATOM 694 N N . GLU A 1 89 ? -30.707 0.104 39.005 1.00 84.56 89 GLU A N 1
ATOM 695 C CA . GLU A 1 89 ? -31.388 1.188 39.710 1.00 84.56 89 GLU A CA 1
ATOM 696 C C . GLU A 1 89 ? -32.723 1.546 39.042 1.00 84.56 89 GLU A C 1
ATOM 698 O O . GLU A 1 89 ? -33.734 1.707 39.725 1.00 84.56 89 GLU A O 1
ATOM 703 N N . GLU A 1 90 ? -32.767 1.562 37.706 1.00 85.81 90 GLU A N 1
ATOM 704 C CA . GLU A 1 90 ? -34.013 1.732 36.949 1.00 85.81 90 GLU A CA 1
ATOM 705 C C . GLU A 1 90 ? -35.015 0.608 37.249 1.00 85.81 90 GLU A C 1
ATOM 707 O O . GLU A 1 90 ? -36.185 0.876 37.524 1.00 85.81 90 GLU A O 1
ATOM 712 N N . LEU A 1 91 ? -34.561 -0.652 37.289 1.00 81.56 91 LEU A N 1
ATOM 713 C CA . LEU A 1 91 ? -35.411 -1.796 37.642 1.00 81.56 91 LEU A CA 1
ATOM 714 C C . LEU A 1 91 ? -35.986 -1.685 39.062 1.00 81.56 91 LEU A C 1
ATOM 716 O O . LEU A 1 91 ? -37.147 -2.038 39.281 1.00 81.56 91 LEU A O 1
ATOM 720 N N . LYS A 1 92 ? -35.203 -1.186 40.029 1.00 85.06 92 LYS A N 1
ATOM 721 C CA . LYS A 1 92 ? -35.687 -0.947 41.398 1.00 85.06 92 LYS A CA 1
ATOM 722 C C . LYS A 1 92 ? -36.752 0.143 41.445 1.00 85.06 92 LYS A C 1
ATOM 724 O O . LYS A 1 92 ? -37.780 -0.067 42.083 1.00 85.06 92 LYS A O 1
ATOM 729 N N . GLN A 1 93 ? -36.539 1.262 40.752 1.00 82.06 93 GLN A N 1
ATOM 730 C CA . GLN A 1 93 ? -37.511 2.359 40.712 1.00 82.06 93 GLN A CA 1
ATOM 731 C C . GLN A 1 93 ? -38.823 1.940 40.039 1.00 82.06 93 GLN A C 1
ATOM 733 O O . GLN A 1 93 ? -39.896 2.247 40.554 1.00 82.06 93 GLN A O 1
ATOM 738 N N . ILE A 1 94 ? -38.755 1.188 38.934 1.00 85.44 94 ILE A N 1
ATOM 739 C CA . ILE A 1 94 ? -39.948 0.656 38.255 1.00 85.44 94 ILE A CA 1
ATOM 740 C C . ILE A 1 94 ? -40.722 -0.285 39.186 1.00 85.44 94 ILE A C 1
ATOM 742 O O . ILE A 1 94 ? -41.947 -0.199 39.271 1.00 85.44 94 ILE A O 1
ATOM 746 N N . LYS A 1 95 ? -40.021 -1.163 39.916 1.00 78.56 95 LYS A N 1
ATOM 747 C CA . LYS A 1 95 ? -40.657 -2.067 40.880 1.00 78.56 95 LYS A CA 1
ATOM 748 C C . LYS A 1 95 ? -41.343 -1.301 42.017 1.00 78.56 95 LYS A C 1
ATOM 750 O O . LYS A 1 95 ? -42.482 -1.617 42.338 1.00 78.56 95 LYS A O 1
ATOM 755 N N . GLU A 1 96 ? -40.691 -0.288 42.587 1.00 83.12 96 GLU A N 1
ATOM 756 C CA . GLU A 1 96 ? -41.279 0.520 43.665 1.00 83.12 96 GLU A CA 1
ATOM 757 C C . GLU A 1 96 ? -42.518 1.299 43.194 1.00 83.12 96 GLU A C 1
ATOM 759 O O . GLU A 1 96 ? -43.498 1.401 43.929 1.00 83.12 96 GLU A O 1
ATOM 764 N N . GLN A 1 97 ? -42.516 1.810 41.958 1.00 78.19 97 GLN A N 1
ATOM 765 C CA . GLN A 1 97 ? -43.688 2.481 41.385 1.00 78.19 97 GLN A CA 1
ATOM 766 C C . GLN A 1 97 ? -44.853 1.528 41.092 1.00 78.19 97 GLN A C 1
ATOM 768 O O . GLN A 1 97 ? -45.996 1.969 41.105 1.00 78.19 97 GLN A O 1
ATOM 773 N N . SER A 1 98 ? -44.588 0.243 40.844 1.00 78.25 98 SER A N 1
ATOM 774 C CA . SER A 1 98 ? -45.631 -0.764 40.616 1.00 78.25 98 SER A CA 1
ATOM 775 C C . SER A 1 98 ? -46.283 -1.284 41.906 1.00 78.25 98 SER A C 1
ATOM 777 O O . SER A 1 98 ? -47.329 -1.926 41.821 1.00 78.25 98 SER A O 1
ATOM 779 N N . GLU A 1 99 ? -45.664 -1.081 43.073 1.00 75.31 99 GLU A N 1
ATOM 780 C CA . GLU A 1 99 ? -46.154 -1.557 44.380 1.00 75.31 99 GLU A CA 1
ATOM 781 C C . GLU A 1 99 ? -46.932 -0.478 45.172 1.00 75.31 99 GLU A C 1
ATOM 783 O O . GLU A 1 99 ? -47.416 -0.763 46.270 1.00 75.31 99 GLU A O 1
ATOM 788 N N . ARG A 1 100 ? -47.071 0.741 44.629 1.00 63.97 100 ARG A N 1
ATOM 789 C CA . ARG A 1 100 ? -47.908 1.831 45.166 1.00 63.97 100 ARG A CA 1
ATOM 790 C C . ARG A 1 100 ? -49.236 1.932 44.424 1.00 63.97 100 ARG A C 1
ATOM 792 O O . ARG A 1 100 ? -50.234 2.266 45.098 1.00 63.97 100 ARG A O 1
#

Secondary structure (DSSP, 8-state):
--HHHHS-HHHHHHHHHHTT----S-HHHHHHHHHHHHHHTT--TTTPPPTTSSS-----S----HHHHHHHHHHHHHHHHHHHHHHHHHHHHHHHHH--

Foldseek 3Di:
DALLLVDDLVLLQVLCVVVVHDSDDDSVVSSVVSCVVCVVVVHHRRPDDDPCSVDDPPPCPPPCPVVNVVVVVVVVVVVVVVVVVVVVVVVVVVVVVVVD

Radius of gyration: 27.64 Å; chains: 1; bounding box: 66×18×66 Å

Organism: Helobdella robusta (NCBI:txid6412)

Sequence (100 aa):
MSKLCGLNVVQLREELQKRSLVTSGNKEVLVARLREALIDEGKNPDEFKFDGADEDNEISTGTFTTAKMMELLFSMSTEIKQQSERQTEELKQIKEQSER

InterPro domains:
  IPR003034 SAP domain [PF02037] (7-38)
  IPR003034 SAP domain [PS50800] (4-38)
  IPR003034 SAP domain [SM00513] (4-38)
  IPR036361 SAP domain superfamily [G3DSA:1.10.720.30] (4-47)
  IPR036361 SAP domain superfamily [SSF68906] (3-38)